Protein AF-F1VZZ6-F1 (afdb_monomer)

Secondary structure (DSSP, 8-state):
-----------------------TTTT---EEEEE-----B-TTS--B--B-HHHHHHHHHHHHHTT-EEEEE-TT-SPPPBPGGGT--

Solvent-accessible surface area (backbone atoms only — not comparable to full-atom values): 5849 Å² total; pe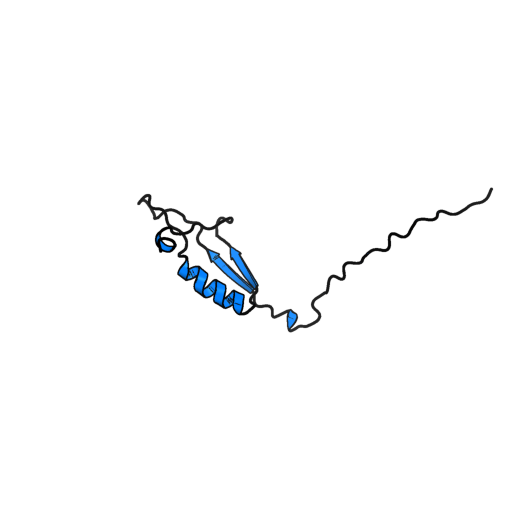r-residue (Å²): 136,83,89,88,81,87,84,76,78,79,82,76,74,80,71,76,79,75,79,68,86,86,43,82,71,70,67,65,65,55,74,46,79,47,78,44,49,65,56,46,56,50,80,90,74,78,42,73,27,38,40,53,48,65,76,48,49,56,58,49,52,55,41,50,76,68,69,42,48,75,43,82,45,23,88,80,51,76,83,54,37,64,19,61,84,55,66,75,121

Radius of gyration: 25.81 Å; Cα contacts (8 Å, |Δi|>4): 96; chains: 1; bounding box: 49×26×88 Å

Structure (mmCIF, N/CA/C/O backbone):
data_AF-F1VZZ6-F1
#
_entry.id   AF-F1VZZ6-F1
#
loop_
_atom_site.group_PDB
_atom_site.id
_atom_site.type_symbol
_atom_site.label_atom_id
_atom_site.label_alt_id
_atom_site.label_comp_id
_atom_site.label_asym_id
_atom_site.label_entity_id
_atom_site.label_seq_id
_atom_site.pdbx_PDB_ins_code
_atom_site.Cartn_x
_atom_site.Cartn_y
_atom_site.Cartn_z
_atom_site.occupancy
_atom_site.B_iso_or_equiv
_atom_site.auth_seq_id
_atom_site.auth_comp_id
_atom_site.auth_asym_id
_atom_site.auth_atom_id
_atom_site.pdbx_PDB_model_num
ATOM 1 N N . MET A 1 1 ? 34.208 -10.634 63.997 1.00 41.06 1 MET A N 1
ATOM 2 C CA . MET A 1 1 ? 33.006 -11.281 64.573 1.00 41.06 1 MET A CA 1
ATOM 3 C C . MET A 1 1 ? 31.837 -10.307 64.405 1.00 41.06 1 MET A C 1
ATOM 5 O O . MET A 1 1 ? 32.012 -9.169 64.809 1.00 41.06 1 MET A O 1
ATOM 9 N N . ARG A 1 2 ? 30.705 -10.759 63.821 1.00 38.62 2 ARG A N 1
ATOM 10 C CA . ARG A 1 2 ? 29.432 -10.035 63.507 1.00 38.62 2 ARG A CA 1
ATOM 11 C C . ARG A 1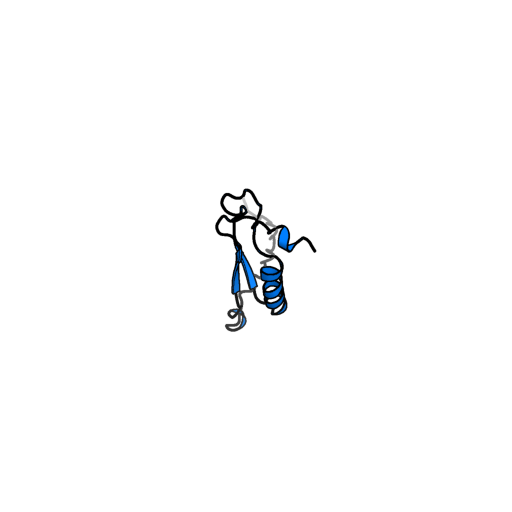 2 ? 29.513 -9.108 62.263 1.00 38.62 2 ARG A C 1
ATOM 13 O O . ARG A 1 2 ? 30.271 -8.154 62.283 1.00 38.62 2 ARG A O 1
ATOM 20 N N . ARG A 1 3 ? 28.981 -9.465 61.069 1.00 39.75 3 ARG A N 1
ATOM 21 C CA . ARG A 1 3 ? 27.557 -9.443 60.593 1.00 39.75 3 ARG A CA 1
ATOM 22 C C . ARG A 1 3 ? 26.903 -8.105 60.973 1.00 39.75 3 ARG A C 1
ATOM 24 O O . ARG A 1 3 ? 26.900 -7.803 62.154 1.00 39.75 3 ARG A O 1
ATOM 31 N N . THR A 1 4 ? 26.383 -7.231 60.108 1.00 42.41 4 THR A N 1
ATOM 32 C CA . THR A 1 4 ? 25.500 -7.301 58.913 1.00 42.41 4 THR A CA 1
ATOM 33 C C . THR A 1 4 ? 25.219 -5.810 58.551 1.00 42.41 4 THR A C 1
ATOM 35 O O . THR A 1 4 ? 25.464 -4.962 59.395 1.00 42.41 4 THR A O 1
ATOM 38 N N . LEU A 1 5 ? 24.749 -5.323 57.402 1.00 47.62 5 LEU A N 1
ATOM 39 C CA . LEU A 1 5 ? 23.569 -5.655 56.605 1.00 47.62 5 LEU A CA 1
ATOM 40 C C . LEU A 1 5 ? 23.637 -4.726 55.367 1.00 47.62 5 LEU A C 1
ATOM 42 O O . LEU A 1 5 ? 23.888 -3.530 55.507 1.00 47.62 5 LEU A O 1
ATOM 4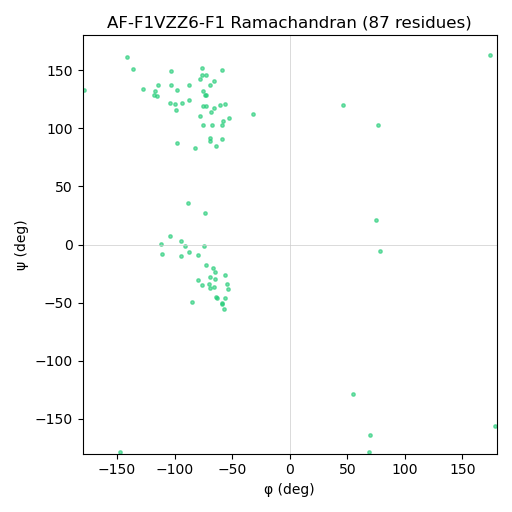6 N N . GLY A 1 6 ? 23.437 -5.262 54.165 1.00 47.03 6 GLY A N 1
ATOM 47 C CA . GLY A 1 6 ? 23.344 -4.452 52.953 1.00 47.03 6 GLY A CA 1
ATO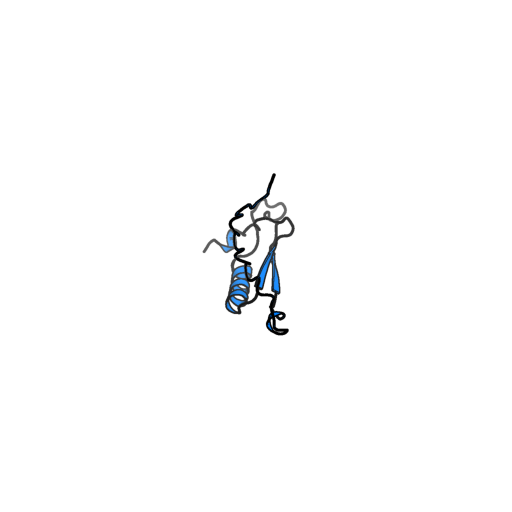M 48 C C . GLY A 1 6 ? 21.996 -3.743 52.865 1.00 47.03 6 GLY A C 1
ATOM 49 O O . GLY A 1 6 ? 20.964 -4.396 52.983 1.00 47.03 6 GLY A O 1
ATOM 50 N N . ASN A 1 7 ? 22.004 -2.443 52.573 1.00 43.00 7 ASN A N 1
ATOM 51 C CA . ASN A 1 7 ? 20.812 -1.737 52.115 1.00 43.00 7 ASN A CA 1
ATOM 52 C C . ASN A 1 7 ? 20.857 -1.629 50.591 1.00 43.00 7 ASN A C 1
ATOM 54 O O . ASN A 1 7 ? 21.363 -0.674 50.006 1.00 43.00 7 ASN A O 1
ATOM 58 N N . ARG A 1 8 ? 20.333 -2.679 49.954 1.00 45.66 8 ARG A N 1
ATOM 59 C CA . ARG A 1 8 ? 19.915 -2.654 48.555 1.00 45.66 8 ARG A CA 1
ATOM 60 C C . ARG A 1 8 ? 18.699 -1.735 48.476 1.00 45.66 8 ARG A C 1
ATOM 62 O O . ARG A 1 8 ? 17.657 -2.053 49.041 1.00 45.66 8 ARG A O 1
ATOM 69 N N . PHE A 1 9 ? 18.837 -0.612 47.785 1.00 40.22 9 PHE A N 1
ATOM 70 C CA . PHE A 1 9 ? 17.698 0.181 47.341 1.00 40.22 9 PHE A CA 1
ATOM 71 C C . PHE A 1 9 ? 16.774 -0.717 46.506 1.00 40.22 9 PHE A C 1
ATOM 73 O O . PHE A 1 9 ? 17.230 -1.269 45.499 1.00 40.22 9 PHE A O 1
ATOM 80 N N . PRO A 1 10 ? 15.496 -0.909 46.876 1.00 44.19 10 PRO A N 1
ATOM 81 C CA . PRO A 1 10 ? 14.572 -1.583 45.990 1.00 44.19 10 PRO A CA 1
ATOM 82 C C . PRO A 1 10 ? 14.209 -0.593 44.884 1.00 44.19 10 PRO A C 1
ATOM 84 O O . PRO A 1 10 ? 13.410 0.321 45.082 1.00 44.19 10 PRO A O 1
ATOM 87 N N . CYS A 1 11 ? 14.808 -0.785 43.709 1.00 46.78 11 CYS A N 1
ATOM 88 C CA . CYS A 1 11 ? 14.252 -0.306 42.452 1.00 46.78 11 CYS A CA 1
ATOM 89 C C . CYS A 1 11 ? 12.865 -0.956 42.316 1.00 46.78 11 CYS A C 1
ATOM 91 O O . CYS A 1 11 ? 12.734 -2.103 41.884 1.00 46.78 11 CYS A O 1
ATOM 93 N N . ARG A 1 12 ? 11.827 -0.272 42.817 1.00 45.44 12 ARG A N 1
ATOM 94 C CA . ARG A 1 12 ? 10.439 -0.697 42.652 1.00 45.44 12 ARG A CA 1
ATOM 95 C C . ARG A 1 12 ? 10.097 -0.555 41.177 1.00 45.44 12 ARG A C 1
ATOM 97 O O . ARG A 1 12 ? 9.892 0.536 40.654 1.00 45.44 12 ARG A O 1
ATOM 104 N N . GLN A 1 13 ? 10.095 -1.720 40.548 1.00 47.34 13 GLN A N 1
ATOM 105 C CA . GLN A 1 13 ? 9.488 -2.061 39.278 1.00 47.34 13 GLN A CA 1
ATOM 106 C C . GLN A 1 13 ? 8.217 -1.232 39.050 1.00 47.34 13 GLN A C 1
ATOM 108 O O . GLN A 1 13 ? 7.207 -1.429 39.725 1.00 47.34 13 GLN A O 1
ATOM 113 N N . HIS A 1 14 ? 8.253 -0.333 38.068 1.00 43.38 14 HIS A N 1
ATOM 114 C CA . HIS A 1 14 ? 7.038 0.022 37.349 1.00 43.38 14 HIS A CA 1
ATOM 115 C C . HIS A 1 14 ? 6.684 -1.217 36.530 1.00 43.38 14 HIS A C 1
ATOM 117 O O . HIS A 1 14 ? 7.179 -1.408 35.421 1.00 43.38 14 HIS A O 1
ATOM 123 N N . ALA A 1 15 ? 5.908 -2.121 37.128 1.00 48.03 15 ALA A N 1
ATOM 124 C CA . ALA A 1 15 ? 5.245 -3.166 36.377 1.00 48.03 15 ALA A CA 1
ATOM 125 C C . ALA A 1 15 ? 4.356 -2.451 35.356 1.00 48.03 15 ALA A C 1
ATOM 127 O O . ALA A 1 15 ? 3.328 -1.876 35.712 1.00 48.03 15 ALA A O 1
ATOM 128 N N . ALA A 1 16 ? 4.804 -2.420 34.100 1.00 49.12 16 ALA A N 1
ATOM 129 C CA . ALA A 1 16 ? 3.972 -2.044 32.977 1.00 49.12 16 ALA A CA 1
ATOM 130 C C . ALA A 1 16 ? 2.733 -2.933 33.053 1.00 49.12 16 ALA A C 1
ATOM 132 O O . ALA A 1 16 ? 2.817 -4.150 32.870 1.00 49.12 16 ALA A O 1
ATOM 133 N N . HIS A 1 17 ? 1.607 -2.325 33.413 1.00 45.41 17 HIS A N 1
ATOM 134 C CA . HIS A 1 17 ? 0.308 -2.962 33.427 1.00 45.41 17 HIS A CA 1
ATOM 135 C C . HIS A 1 17 ? -0.017 -3.316 31.976 1.00 45.41 17 HIS A C 1
ATOM 137 O O . HIS A 1 17 ? -0.639 -2.548 31.249 1.00 45.41 17 HIS A O 1
ATOM 143 N N . ARG A 1 18 ? 0.470 -4.470 31.517 1.00 51.00 18 ARG A N 1
ATOM 144 C CA . ARG A 1 18 ? 0.089 -5.056 30.239 1.00 51.00 18 ARG A CA 1
ATOM 145 C C . ARG A 1 18 ? -1.360 -5.492 30.432 1.00 51.00 18 ARG A C 1
ATOM 147 O O . ARG A 1 18 ? -1.617 -6.540 31.012 1.00 51.00 18 ARG A O 1
ATOM 154 N N . GLN A 1 19 ? -2.291 -4.605 30.087 1.00 52.47 19 GLN A N 1
ATOM 155 C CA . GLN A 1 19 ? -3.723 -4.879 30.109 1.00 52.47 19 GLN A CA 1
ATOM 156 C C . GLN A 1 19 ? -3.963 -6.085 29.198 1.00 52.47 19 GLN A C 1
ATOM 158 O O . GLN A 1 19 ? -3.808 -6.008 27.982 1.00 52.47 19 GLN A O 1
ATOM 163 N N . THR A 1 20 ? -4.235 -7.239 29.795 1.00 54.41 20 THR A N 1
ATOM 164 C CA . THR A 1 20 ? -4.751 -8.393 29.072 1.00 54.41 20 THR A CA 1
ATOM 165 C C . THR A 1 20 ? -6.207 -8.093 28.719 1.00 54.41 20 THR A C 1
ATOM 167 O O . THR A 1 20 ? -6.955 -7.709 29.617 1.00 54.41 20 THR A O 1
ATOM 170 N N . PRO A 1 21 ? -6.631 -8.244 27.452 1.00 56.78 21 PRO A N 1
ATOM 171 C CA . PRO A 1 21 ? -8.012 -7.974 27.061 1.00 56.78 21 PRO A CA 1
ATOM 172 C C . PRO A 1 21 ? -8.947 -8.908 27.838 1.00 56.78 21 PRO A C 1
ATOM 174 O O . PRO A 1 21 ? -8.814 -10.140 27.786 1.00 56.78 21 PRO A O 1
ATOM 177 N N . THR A 1 22 ? -9.846 -8.306 28.616 1.00 62.22 22 THR A N 1
ATOM 178 C CA . THR A 1 22 ? -10.651 -8.975 29.656 1.00 62.22 22 THR A CA 1
ATOM 179 C C . THR A 1 22 ? -12.015 -9.424 29.144 1.00 62.22 22 THR A C 1
ATOM 181 O O . THR A 1 22 ? -12.689 -10.213 29.804 1.00 62.22 22 THR A O 1
ATOM 184 N N . SER A 1 23 ? -12.405 -9.002 27.940 1.00 64.81 23 SER A N 1
ATOM 185 C CA . SER A 1 23 ? -13.716 -9.304 27.372 1.00 64.81 23 SER A CA 1
ATOM 186 C C . SER A 1 23 ? -13.629 -10.209 26.131 1.00 64.81 23 SER A C 1
ATOM 188 O O . SER A 1 23 ? -12.808 -9.972 25.244 1.00 64.81 23 SER A O 1
ATOM 190 N N . PRO A 1 24 ? -14.498 -11.230 25.992 1.00 63.12 24 PRO A N 1
ATOM 191 C CA . PRO A 1 24 ? -14.695 -11.945 24.727 1.00 63.12 24 PRO A CA 1
ATOM 192 C C . PRO A 1 24 ? -15.085 -11.021 23.561 1.00 63.12 24 PRO A C 1
ATOM 194 O O . PRO A 1 24 ? -14.764 -11.336 22.420 1.00 63.12 24 PRO A O 1
ATOM 197 N N . ILE A 1 25 ? -15.714 -9.872 23.846 1.00 58.25 25 ILE A N 1
ATOM 198 C CA . ILE A 1 25 ? -16.117 -8.870 22.847 1.00 58.25 25 ILE A CA 1
ATOM 199 C C . ILE A 1 25 ? -14.926 -7.989 22.422 1.00 58.25 25 ILE A C 1
ATOM 201 O O . ILE A 1 25 ? -14.840 -7.629 21.255 1.00 58.25 25 ILE A O 1
ATOM 205 N N . GLU A 1 26 ? -13.934 -7.741 23.293 1.00 57.50 26 GLU A N 1
ATOM 206 C CA . GLU A 1 26 ? -12.657 -7.103 22.889 1.00 57.50 26 GLU A CA 1
ATOM 207 C C . GLU A 1 26 ? -11.847 -7.978 21.918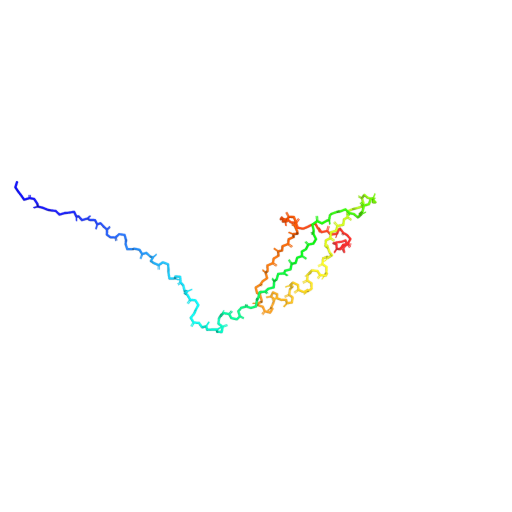 1.00 57.50 26 GLU A C 1
ATOM 209 O O . GLU A 1 26 ? -11.031 -7.477 21.150 1.00 57.50 26 GLU A O 1
ATOM 214 N N . ARG A 1 27 ? -12.074 -9.297 21.933 1.00 56.75 27 ARG A N 1
ATOM 215 C CA . ARG A 1 27 ? -11.439 -10.251 21.014 1.00 56.75 27 ARG A CA 1
ATOM 216 C C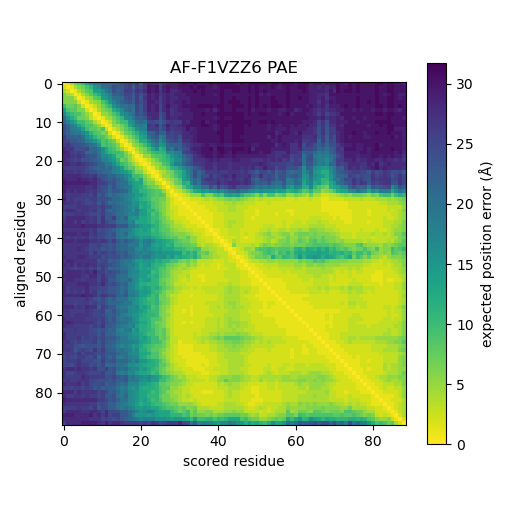 . ARG A 1 27 ? -12.084 -10.291 19.631 1.00 56.75 27 ARG A C 1
ATOM 218 O O . ARG A 1 27 ? -11.515 -10.908 18.737 1.00 56.75 27 ARG A O 1
ATOM 225 N N . LEU A 1 28 ? -13.231 -9.638 19.442 1.00 64.69 28 LEU A N 1
ATOM 226 C CA . LEU A 1 28 ? -13.898 -9.522 18.147 1.00 64.69 28 LEU A CA 1
ATOM 227 C C . LEU A 1 28 ? -13.394 -8.291 17.372 1.00 64.69 28 LEU A C 1
ATOM 229 O O . LEU A 1 28 ? -14.158 -7.621 16.682 1.00 64.69 28 LEU A O 1
ATOM 233 N N . ALA A 1 29 ? -12.106 -7.967 17.505 1.00 72.75 29 ALA A N 1
ATOM 234 C CA . ALA A 1 29 ? -11.467 -6.984 16.647 1.00 72.75 29 ALA A CA 1
ATOM 235 C C . ALA A 1 29 ? -11.443 -7.549 15.222 1.00 72.75 29 ALA A C 1
ATOM 237 O O . ALA A 1 29 ? -10.870 -8.608 14.964 1.00 72.75 29 ALA A O 1
ATOM 238 N N . MET A 1 30 ? -12.118 -6.874 14.295 1.00 88.12 30 MET A N 1
ATOM 239 C CA . MET A 1 30 ? -12.053 -7.243 12.886 1.00 88.12 30 MET A CA 1
ATOM 240 C C . MET A 1 30 ? -10.697 -6.826 12.325 1.00 88.12 30 MET A C 1
ATOM 242 O O . MET A 1 30 ? -10.263 -5.683 12.489 1.00 88.12 30 MET A O 1
ATOM 246 N N . HIS A 1 31 ? -10.035 -7.778 11.672 1.00 94.00 31 HIS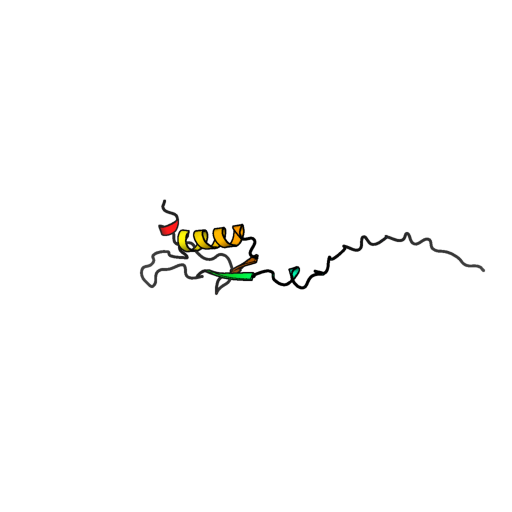 A N 1
ATOM 247 C CA . HIS A 1 31 ? -8.755 -7.585 11.009 1.00 94.00 31 HIS A CA 1
ATOM 248 C C . HIS A 1 31 ? -8.934 -7.785 9.507 1.00 94.00 31 HIS A C 1
ATOM 250 O O . HIS A 1 31 ? -9.453 -8.814 9.076 1.00 94.00 31 HIS A O 1
ATOM 256 N N . ILE A 1 32 ? -8.479 -6.817 8.715 1.00 95.56 32 ILE A N 1
ATOM 257 C CA . ILE A 1 32 ? -8.474 -6.895 7.253 1.00 95.56 32 ILE A CA 1
ATOM 258 C C . ILE A 1 32 ? -7.027 -6.816 6.770 1.00 95.56 32 ILE A C 1
ATOM 260 O O . ILE A 1 32 ? -6.285 -5.904 7.138 1.00 95.56 32 ILE A O 1
ATOM 264 N N . LEU A 1 33 ? -6.639 -7.771 5.926 1.00 96.56 33 LEU A N 1
ATOM 265 C CA . LEU A 1 33 ? -5.386 -7.742 5.180 1.00 96.56 33 LEU A CA 1
ATOM 266 C C . LEU A 1 33 ? -5.672 -7.245 3.762 1.00 96.56 33 LEU A C 1
ATOM 268 O O . LEU A 1 33 ? -6.370 -7.914 3.004 1.00 96.56 33 LEU A O 1
ATOM 272 N N . MET A 1 34 ? -5.115 -6.092 3.403 1.00 96.50 34 MET A N 1
ATOM 273 C CA . MET A 1 34 ? -5.146 -5.577 2.036 1.00 96.50 34 MET A CA 1
ATOM 274 C C . MET A 1 34 ? -3.807 -5.888 1.370 1.00 96.50 34 MET A C 1
ATOM 276 O O . MET A 1 34 ? -2.752 -5.472 1.856 1.00 96.50 34 MET A O 1
ATOM 280 N N . VAL A 1 35 ? -3.846 -6.637 0.269 1.00 96.44 35 VAL A N 1
ATOM 281 C CA . VAL A 1 35 ? -2.647 -7.019 -0.485 1.00 96.44 35 VAL A CA 1
ATOM 282 C C . VAL A 1 35 ? -2.563 -6.175 -1.749 1.00 96.44 35 VAL A C 1
ATOM 284 O O . VAL A 1 35 ? -3.473 -6.195 -2.572 1.00 96.44 35 VAL A O 1
ATOM 287 N N . LEU A 1 36 ? -1.463 -5.443 -1.891 1.00 96.88 36 LEU A N 1
ATOM 288 C CA . LEU A 1 36 ? -1.168 -4.584 -3.031 1.00 96.88 36 LEU A CA 1
ATOM 289 C C . LEU A 1 36 ? -0.155 -5.268 -3.949 1.00 96.88 36 LEU A C 1
ATOM 291 O O . LEU A 1 36 ? 0.686 -6.048 -3.500 1.00 96.88 36 LEU A O 1
ATOM 295 N N . THR A 1 37 ? -0.237 -4.985 -5.248 1.00 95.19 37 THR A N 1
ATOM 296 C CA . THR A 1 37 ? 0.707 -5.534 -6.229 1.00 95.19 37 THR A CA 1
ATOM 297 C C . THR A 1 37 ? 2.146 -5.129 -5.898 1.00 95.19 37 THR A C 1
ATOM 299 O O . THR A 1 37 ? 2.386 -4.063 -5.341 1.00 95.19 37 THR A O 1
ATOM 302 N N . SER A 1 38 ? 3.113 -5.975 -6.255 1.00 94.94 38 SER A N 1
ATOM 303 C CA . SER A 1 38 ? 4.545 -5.628 -6.265 1.00 94.94 38 SER A CA 1
ATOM 304 C C . SER A 1 38 ? 5.070 -5.388 -7.688 1.00 94.94 38 SER A C 1
ATOM 306 O O . SER A 1 38 ? 6.276 -5.285 -7.883 1.00 94.94 38 SER A O 1
ATOM 308 N N . HIS A 1 39 ? 4.189 -5.366 -8.692 1.00 93.38 39 HIS A N 1
ATOM 309 C CA . HIS A 1 39 ? 4.559 -5.283 -10.103 1.00 93.38 39 HIS A CA 1
ATOM 310 C C . HIS A 1 39 ? 4.556 -3.831 -10.587 1.00 93.38 39 HIS A C 1
ATOM 312 O O . HIS A 1 39 ? 3.527 -3.168 -10.497 1.00 93.38 39 HIS A O 1
ATOM 318 N N . ASP A 1 40 ? 5.692 -3.351 -11.099 1.00 90.75 40 ASP A N 1
ATOM 319 C CA . ASP A 1 40 ? 5.905 -1.940 -11.449 1.00 90.75 40 ASP A CA 1
ATOM 320 C C . ASP A 1 40 ? 6.041 -1.675 -12.964 1.00 90.75 40 ASP A C 1
ATOM 322 O O . ASP A 1 40 ? 6.249 -0.532 -13.379 1.00 90.75 40 ASP A O 1
ATOM 326 N N . LYS A 1 41 ? 5.949 -2.715 -13.806 1.00 91.81 41 LYS A N 1
ATOM 327 C CA . LYS A 1 41 ? 6.132 -2.633 -15.265 1.00 91.81 41 LYS A CA 1
ATOM 328 C C . LYS A 1 41 ? 4.953 -3.248 -16.012 1.00 91.81 41 LYS A C 1
ATOM 330 O O . LYS A 1 41 ? 4.546 -4.363 -15.729 1.00 91.81 41 LYS A O 1
ATOM 335 N N . LEU A 1 42 ? 4.438 -2.566 -17.028 1.00 89.50 42 LEU A N 1
ATOM 336 C CA . LEU A 1 42 ? 3.343 -3.082 -17.847 1.00 89.50 42 LEU A CA 1
ATOM 337 C C . LEU A 1 42 ? 3.874 -4.033 -18.935 1.00 89.50 42 LEU A C 1
ATOM 339 O O . LEU A 1 42 ? 4.124 -3.627 -20.076 1.00 89.50 42 LEU A O 1
ATOM 343 N N . GLY A 1 43 ? 4.086 -5.300 -18.572 1.00 88.25 43 GLY A N 1
ATOM 344 C CA . GLY A 1 43 ? 4.572 -6.343 -19.483 1.00 88.25 43 GLY A CA 1
ATOM 345 C C . GLY A 1 43 ? 5.886 -5.957 -20.174 1.00 88.25 43 GLY A C 1
ATOM 346 O O . GLY A 1 43 ? 6.841 -5.510 -19.533 1.00 88.25 43 GLY A O 1
ATOM 347 N N . ASP A 1 44 ? 5.925 -6.072 -21.502 1.00 89.88 44 ASP A N 1
ATOM 348 C CA . ASP A 1 44 ? 7.109 -5.740 -22.309 1.00 89.88 44 ASP A CA 1
ATOM 349 C C . ASP A 1 44 ? 7.104 -4.318 -22.881 1.00 89.88 44 ASP A C 1
ATOM 351 O O . ASP A 1 44 ? 8.039 -3.921 -23.569 1.00 89.88 44 ASP A O 1
ATOM 355 N N . THR A 1 45 ? 6.093 -3.511 -22.550 1.00 87.06 45 THR A N 1
ATOM 356 C CA . THR A 1 45 ? 5.925 -2.164 -23.125 1.00 87.06 45 THR A CA 1
ATOM 357 C C . THR A 1 45 ? 6.926 -1.136 -22.595 1.00 87.06 45 THR A C 1
ATOM 359 O O . THR A 1 45 ? 7.090 -0.076 -23.188 1.00 87.06 45 THR A O 1
ATOM 362 N N . GLY A 1 46 ? 7.580 -1.424 -21.466 1.00 86.62 46 GLY A N 1
ATOM 363 C CA . GLY A 1 46 ? 8.491 -0.489 -20.794 1.00 86.62 46 GLY A CA 1
ATOM 364 C C . GLY A 1 46 ? 7.790 0.593 -19.966 1.00 86.62 46 GLY A C 1
ATOM 365 O O . GLY A 1 46 ? 8.463 1.319 -19.240 1.00 86.62 46 GLY A O 1
ATOM 366 N N . ASN A 1 47 ? 6.458 0.669 -20.014 1.00 89.38 47 ASN A N 1
ATOM 367 C CA . ASN A 1 47 ? 5.685 1.615 -19.216 1.00 89.38 47 ASN A CA 1
ATOM 368 C C . ASN A 1 47 ? 5.660 1.210 -17.738 1.00 89.38 47 ASN A C 1
ATOM 370 O O . ASN A 1 47 ? 5.615 0.018 -17.414 1.00 89.38 47 ASN A O 1
ATOM 374 N N . LYS A 1 48 ? 5.656 2.209 -16.851 1.00 90.31 48 LYS A N 1
ATOM 375 C CA . LYS A 1 48 ? 5.442 2.010 -15.415 1.00 90.31 48 LYS A CA 1
ATOM 376 C C . LYS A 1 48 ? 3.964 1.763 -15.121 1.00 90.31 48 LYS A C 1
ATOM 378 O O . LYS A 1 48 ? 3.100 2.298 -15.808 1.00 90.31 48 LYS A O 1
ATOM 383 N N . THR A 1 49 ? 3.705 0.927 -14.126 1.00 93.44 49 THR A N 1
ATOM 384 C CA . THR A 1 49 ? 2.370 0.637 -13.588 1.00 93.44 49 THR A CA 1
ATOM 385 C C . THR A 1 49 ? 2.490 0.352 -12.091 1.00 93.44 49 THR A C 1
ATOM 387 O O . THR A 1 49 ? 3.585 0.422 -11.530 1.00 93.44 49 THR A O 1
ATOM 390 N N . GLY A 1 50 ? 1.380 0.043 -11.437 1.00 94.00 50 GLY A N 1
ATOM 391 C CA . GLY A 1 50 ? 1.331 -0.234 -10.013 1.00 94.00 50 GLY A CA 1
ATOM 392 C C . GLY A 1 50 ? -0.092 -0.516 -9.555 1.00 94.00 50 GLY A C 1
ATOM 393 O O . GLY A 1 50 ? -0.933 -0.942 -10.346 1.00 94.00 50 GLY A O 1
ATOM 394 N N . PHE A 1 51 ? -0.369 -0.304 -8.270 1.00 94.12 51 PHE A N 1
ATOM 395 C CA . PHE A 1 51 ? -1.753 -0.284 -7.798 1.00 94.12 51 PHE A CA 1
ATOM 396 C C . PHE A 1 51 ? -2.431 1.036 -8.188 1.00 94.12 51 PHE A C 1
ATOM 398 O O . PHE A 1 51 ? -1.768 2.067 -8.308 1.00 94.12 51 PHE A O 1
ATOM 405 N N . TRP A 1 52 ? -3.752 0.989 -8.355 1.00 94.38 52 TRP A N 1
ATOM 406 C CA . TRP A 1 52 ? -4.577 2.147 -8.684 1.00 94.38 52 TRP A CA 1
ATOM 407 C C . TRP A 1 52 ? -5.016 2.880 -7.406 1.00 94.38 52 TRP A C 1
ATOM 409 O O . TRP A 1 52 ? -5.592 2.261 -6.504 1.00 94.38 52 TRP A O 1
ATOM 419 N N . LEU A 1 53 ? -4.723 4.180 -7.296 1.00 93.31 53 LEU A N 1
ATOM 420 C CA . LEU A 1 53 ? -4.878 4.945 -6.055 1.00 93.31 53 LEU A CA 1
ATOM 421 C C . LEU A 1 53 ? -6.312 4.954 -5.520 1.00 93.31 53 LEU A C 1
ATOM 423 O O . LEU A 1 53 ? -6.518 4.643 -4.347 1.00 93.31 53 LEU A O 1
ATOM 427 N N . GLU A 1 54 ? -7.307 5.269 -6.350 1.00 90.25 54 GLU A N 1
ATOM 428 C CA . GLU A 1 54 ? -8.704 5.369 -5.909 1.00 90.25 54 GLU A CA 1
ATOM 429 C C . GLU A 1 54 ? -9.269 4.015 -5.470 1.00 90.25 54 GLU A C 1
ATOM 431 O O . GLU A 1 54 ? -10.018 3.945 -4.492 1.00 90.25 54 GLU A O 1
ATOM 436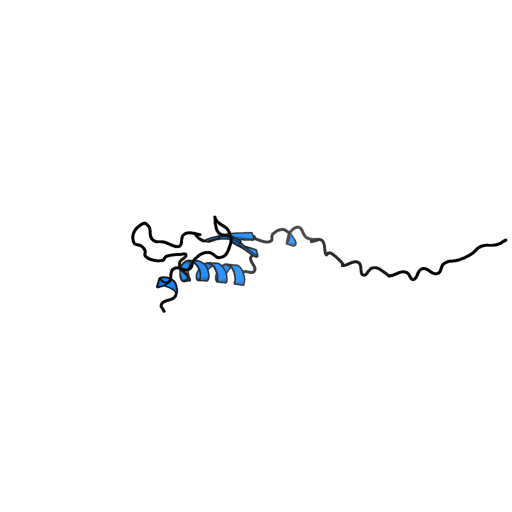 N N . GLU A 1 55 ? -8.870 2.935 -6.150 1.00 92.44 55 GLU A N 1
ATOM 437 C CA . GLU A 1 55 ? -9.283 1.567 -5.822 1.00 92.44 55 GLU A CA 1
ATOM 438 C C . GLU A 1 55 ? -8.755 1.129 -4.454 1.00 92.44 55 GLU A C 1
ATOM 440 O O . GLU A 1 55 ? -9.394 0.335 -3.763 1.00 92.44 55 GLU A O 1
ATOM 445 N N . PHE A 1 56 ? -7.607 1.665 -4.035 1.00 94.94 56 PHE A N 1
ATOM 446 C CA . PHE A 1 56 ? -7.062 1.448 -2.702 1.00 94.94 56 PHE A CA 1
ATOM 447 C C . PHE A 1 56 ? -7.648 2.418 -1.667 1.00 94.94 56 PHE A C 1
ATOM 449 O O . PHE A 1 56 ? -8.083 1.990 -0.595 1.00 94.94 56 PHE A O 1
ATOM 456 N N . ALA A 1 57 ? -7.667 3.718 -1.970 1.00 94.69 57 ALA A N 1
ATOM 457 C CA . ALA A 1 57 ? -8.020 4.772 -1.026 1.00 94.69 57 ALA A CA 1
ATOM 458 C C . ALA A 1 57 ? -9.475 4.662 -0.556 1.00 94.69 57 ALA A C 1
ATOM 460 O O . ALA A 1 57 ? -9.732 4.738 0.647 1.00 94.69 57 ALA A O 1
ATOM 461 N N . ALA A 1 58 ? -10.417 4.427 -1.476 1.00 95.44 58 ALA A N 1
ATOM 462 C CA . ALA A 1 58 ? -11.838 4.347 -1.147 1.00 95.44 58 ALA A CA 1
ATOM 463 C C . ALA A 1 58 ? -12.150 3.273 -0.079 1.00 95.44 58 ALA A C 1
ATOM 465 O O . ALA A 1 58 ? -12.699 3.626 0.970 1.00 95.44 58 ALA A O 1
ATOM 466 N N . PRO A 1 59 ? -11.780 1.987 -0.254 1.00 95.69 59 PRO A N 1
ATOM 467 C CA . PRO A 1 59 ? -11.996 0.984 0.786 1.00 95.69 59 PRO A CA 1
ATOM 468 C C . PRO A 1 59 ? -11.093 1.187 2.009 1.00 95.69 59 PRO A C 1
ATOM 470 O O . PRO A 1 59 ? -11.534 0.927 3.128 1.00 95.69 59 PRO A O 1
ATOM 473 N N . TYR A 1 60 ? -9.853 1.665 1.837 1.00 96.44 60 TYR A N 1
ATOM 474 C CA . TYR A 1 60 ? -8.938 1.886 2.959 1.00 96.44 60 TYR A CA 1
ATOM 475 C C . TYR A 1 60 ? -9.523 2.862 3.983 1.00 96.44 60 TYR A C 1
ATOM 477 O O . TYR A 1 60 ? -9.581 2.540 5.172 1.00 96.44 60 TYR A O 1
ATOM 485 N N . TYR A 1 61 ? -9.995 4.030 3.534 1.00 96.06 61 TYR A N 1
ATOM 486 C CA . TYR A 1 61 ? -10.583 5.019 4.436 1.00 96.06 61 TYR A CA 1
ATOM 487 C C . TYR A 1 61 ? -11.920 4.548 5.003 1.00 96.06 61 TYR A C 1
ATOM 489 O O . TYR A 1 61 ? -12.140 4.701 6.200 1.00 96.06 61 TYR A O 1
ATOM 497 N N . LEU A 1 62 ? -12.749 3.859 4.211 1.00 95.94 62 LEU A N 1
ATOM 498 C CA . LEU A 1 62 ? -14.005 3.287 4.703 1.00 95.94 62 LEU A CA 1
ATOM 499 C C . LEU A 1 62 ? -13.784 2.339 5.896 1.00 95.94 62 LEU A C 1
ATOM 501 O O . LEU A 1 62 ? -14.478 2.430 6.908 1.00 95.94 62 LEU A O 1
ATOM 505 N N . PHE A 1 63 ? -12.804 1.437 5.801 1.00 94.94 63 PHE A N 1
ATOM 506 C CA . PHE A 1 63 ? -12.506 0.494 6.882 1.00 94.94 63 PHE A CA 1
ATOM 507 C C . PHE A 1 63 ? -11.758 1.137 8.048 1.00 94.94 63 PHE A C 1
ATOM 509 O O . PHE A 1 63 ? -11.989 0.774 9.204 1.00 94.94 63 PHE A O 1
ATOM 516 N N . LYS A 1 64 ? -10.882 2.102 7.760 1.00 93.56 64 LYS A N 1
ATOM 517 C CA . LYS A 1 64 ? -10.166 2.863 8.782 1.00 93.56 64 LYS A CA 1
ATOM 518 C C . LYS A 1 64 ? -11.135 3.665 9.650 1.00 93.56 64 LYS A C 1
ATOM 520 O O . LYS A 1 64 ? -11.036 3.603 10.873 1.00 93.56 64 LYS A O 1
ATOM 525 N N . ASP A 1 65 ? -12.093 4.346 9.030 1.00 94.44 65 ASP A N 1
ATOM 526 C CA . ASP A 1 65 ? -13.099 5.157 9.720 1.00 94.44 65 ASP A CA 1
ATOM 527 C C . ASP A 1 65 ? -14.093 4.281 10.500 1.00 94.44 65 ASP A C 1
ATOM 529 O O . ASP A 1 65 ? -14.586 4.680 11.554 1.00 94.44 65 ASP A O 1
ATOM 533 N N . ALA A 1 66 ? -14.317 3.043 10.047 1.00 93.56 66 ALA A N 1
ATOM 534 C CA . ALA A 1 66 ? -15.083 2.030 10.772 1.00 93.56 66 ALA A CA 1
ATOM 535 C C . ALA A 1 66 ? -14.333 1.410 11.975 1.00 93.56 66 ALA A C 1
ATOM 537 O O . ALA A 1 66 ? -14.888 0.552 12.663 1.00 93.56 66 ALA A O 1
ATOM 538 N N . GLY A 1 67 ? -13.084 1.811 12.244 1.00 92.50 67 GLY A N 1
ATOM 539 C CA . GLY A 1 67 ? -12.297 1.320 13.381 1.00 92.50 67 GLY A CA 1
ATOM 540 C C . GLY A 1 67 ? -11.756 -0.105 13.210 1.00 92.50 67 GLY A C 1
ATOM 541 O O . GLY A 1 67 ? -11.434 -0.768 14.196 1.00 92.50 67 GLY A O 1
ATOM 542 N N . VAL A 1 68 ? -11.661 -0.594 11.971 1.00 94.12 68 VAL A N 1
ATOM 543 C CA . VAL A 1 68 ? -11.130 -1.927 11.657 1.00 94.12 68 VAL A CA 1
ATOM 544 C C . VAL A 1 68 ? -9.603 -1.911 11.719 1.00 94.12 68 VAL A C 1
ATOM 546 O O . VAL A 1 68 ? -8.950 -0.960 11.287 1.00 94.12 68 VAL A O 1
ATOM 549 N N . THR A 1 69 ? -9.001 -2.992 12.218 1.00 94.50 69 THR A N 1
ATOM 550 C CA . THR A 1 69 ? -7.541 -3.131 12.183 1.00 94.50 69 THR A CA 1
ATOM 551 C C . THR A 1 69 ? -7.096 -3.536 10.780 1.00 94.50 69 THR A C 1
ATOM 553 O O . THR A 1 69 ? -7.325 -4.665 10.345 1.00 94.50 69 THR A O 1
ATOM 556 N N . LEU A 1 70 ? -6.433 -2.623 10.074 1.00 95.50 70 LEU A N 1
ATOM 557 C CA . LEU A 1 70 ? -5.941 -2.840 8.714 1.00 95.50 70 LEU A CA 1
ATOM 558 C C . LEU A 1 70 ? -4.459 -3.222 8.713 1.00 95.50 70 LEU A C 1
ATOM 560 O O . LEU A 1 70 ? -3.637 -2.571 9.353 1.00 95.50 70 LEU A O 1
ATOM 564 N N . THR A 1 71 ? -4.112 -4.259 7.955 1.00 95.94 71 THR A N 1
ATOM 565 C CA . THR A 1 71 ? -2.728 -4.629 7.632 1.00 95.94 71 THR A CA 1
ATOM 566 C C . THR A 1 71 ? -2.524 -4.502 6.129 1.00 95.94 71 THR A C 1
ATOM 568 O O . THR A 1 71 ? -3.338 -5.002 5.356 1.00 95.94 71 THR A O 1
ATOM 571 N N . LEU A 1 72 ? -1.441 -3.845 5.714 1.00 96.56 72 LEU A N 1
ATOM 572 C CA . LEU A 1 72 ? -1.044 -3.749 4.310 1.00 96.56 72 LEU A CA 1
ATOM 573 C C . LEU A 1 72 ? 0.111 -4.711 4.042 1.00 96.56 72 LEU A C 1
ATOM 575 O O . LEU A 1 72 ? 1.047 -4.794 4.838 1.00 96.56 72 LEU A O 1
ATOM 579 N N . ALA A 1 73 ? 0.055 -5.415 2.917 1.00 96.88 73 ALA A N 1
ATOM 580 C CA . ALA A 1 73 ? 1.133 -6.282 2.462 1.00 96.88 73 ALA A CA 1
ATOM 581 C C . ALA A 1 73 ? 1.293 -6.202 0.945 1.00 96.88 73 ALA A C 1
ATOM 583 O O . ALA A 1 73 ? 0.382 -5.803 0.225 1.00 96.88 73 ALA A O 1
ATOM 584 N N . SER A 1 74 ? 2.448 -6.631 0.458 1.00 97.31 74 SER A N 1
ATOM 585 C CA . SER A 1 74 ? 2.697 -6.859 -0.960 1.00 97.31 74 SER A CA 1
ATOM 586 C C . SER A 1 74 ? 3.441 -8.192 -1.122 1.00 97.31 74 SER A C 1
ATOM 588 O O . SER A 1 74 ? 4.146 -8.597 -0.192 1.00 97.31 74 SER A O 1
ATOM 590 N N . PRO A 1 75 ? 3.288 -8.915 -2.248 1.00 96.38 75 PRO A N 1
ATOM 591 C CA . PRO A 1 75 ? 3.914 -10.226 -2.437 1.00 96.38 75 PRO A CA 1
ATOM 592 C C . PRO A 1 75 ? 5.432 -10.260 -2.219 1.00 96.38 75 PRO A C 1
ATOM 594 O O . PRO A 1 75 ? 5.944 -11.223 -1.655 1.00 96.38 75 PRO A O 1
ATOM 597 N N . LEU A 1 76 ? 6.152 -9.217 -2.644 1.00 95.50 76 LEU A N 1
ATOM 598 C CA . LEU A 1 76 ? 7.603 -9.098 -2.448 1.00 95.50 76 LEU A CA 1
ATOM 599 C C . LEU A 1 76 ? 7.985 -8.367 -1.150 1.00 95.50 76 LEU A C 1
ATOM 601 O O . LEU A 1 76 ? 9.168 -8.230 -0.846 1.00 95.50 76 LEU A O 1
ATOM 605 N N . GLY A 1 77 ? 7.000 -7.907 -0.378 1.00 93.38 77 GLY A N 1
ATOM 606 C CA . GLY A 1 77 ? 7.213 -7.005 0.746 1.00 93.38 77 GLY A CA 1
ATOM 607 C C . GLY A 1 77 ? 7.652 -5.603 0.309 1.00 93.38 77 GLY A C 1
ATOM 608 O O . GLY A 1 77 ? 7.764 -5.282 -0.875 1.00 93.38 77 GLY A O 1
ATOM 609 N N . GLY A 1 78 ? 7.889 -4.739 1.294 1.00 92.94 78 GLY A N 1
ATOM 610 C CA . GLY A 1 78 ? 8.253 -3.345 1.045 1.00 92.94 78 GLY A CA 1
ATOM 611 C C . GLY A 1 78 ? 7.106 -2.506 0.473 1.00 92.94 78 GLY A C 1
ATOM 612 O O . GLY A 1 78 ? 5.934 -2.879 0.556 1.00 92.94 78 GLY A O 1
ATOM 613 N N . GLN A 1 79 ? 7.458 -1.342 -0.072 1.00 93.31 79 GLN A N 1
ATOM 614 C CA . GLN A 1 79 ? 6.498 -0.379 -0.603 1.00 93.31 79 GLN A CA 1
ATOM 615 C C . GLN A 1 79 ? 5.953 -0.863 -1.961 1.00 93.31 79 GLN A C 1
ATOM 617 O O . GLN A 1 79 ? 6.741 -1.014 -2.897 1.00 93.31 79 GLN A O 1
ATOM 622 N N . PRO A 1 80 ? 4.637 -1.096 -2.103 1.00 94.31 80 PRO A N 1
ATOM 623 C CA . PRO A 1 80 ? 4.044 -1.416 -3.396 1.00 94.31 80 PRO A CA 1
ATOM 624 C C . PRO A 1 80 ? 4.155 -0.216 -4.359 1.00 94.31 80 PRO A C 1
ATOM 626 O O . PRO A 1 80 ? 3.991 0.928 -3.917 1.00 94.31 80 PRO A O 1
ATOM 629 N N . PRO A 1 81 ? 4.436 -0.449 -5.655 1.00 95.06 81 PRO A N 1
ATOM 630 C CA . PRO A 1 81 ? 4.517 0.604 -6.663 1.00 95.06 81 PRO A CA 1
ATOM 631 C C . PRO A 1 81 ? 3.136 1.207 -6.949 1.00 95.06 81 PRO A C 1
ATOM 633 O O . PRO A 1 81 ? 2.157 0.476 -7.081 1.00 95.06 81 PRO A O 1
ATOM 636 N N . LEU A 1 82 ? 3.074 2.533 -7.068 1.00 93.00 82 LEU A N 1
ATOM 637 C CA . LEU A 1 82 ? 1.889 3.290 -7.482 1.00 93.00 82 LEU A CA 1
ATOM 638 C C . LEU A 1 82 ? 1.851 3.396 -9.011 1.00 93.00 82 LEU A C 1
ATOM 640 O O . LEU A 1 82 ? 2.888 3.661 -9.623 1.00 93.00 82 LEU A O 1
ATOM 644 N N . ASP A 1 83 ? 0.679 3.209 -9.624 1.00 91.44 83 ASP A N 1
ATOM 645 C CA . ASP A 1 83 ? 0.512 3.520 -11.044 1.00 91.44 83 ASP A CA 1
ATOM 646 C C . ASP A 1 83 ? 0.498 5.049 -11.232 1.00 91.44 83 ASP A C 1
ATOM 648 O O . ASP A 1 83 ? -0.398 5.702 -10.685 1.00 91.44 83 ASP A O 1
ATOM 652 N N . PRO A 1 84 ? 1.441 5.637 -11.998 1.00 90.88 84 PRO A N 1
ATOM 653 C CA . PRO A 1 84 ? 1.496 7.085 -12.203 1.00 90.88 84 PRO A CA 1
ATOM 654 C C . PRO A 1 84 ? 0.182 7.667 -12.728 1.00 90.88 84 PRO A C 1
ATOM 656 O O . PRO A 1 84 ? -0.214 8.752 -12.321 1.00 90.88 84 PRO A O 1
ATOM 659 N N . LYS A 1 85 ? -0.553 6.913 -13.555 1.00 88.56 85 LYS A N 1
ATOM 660 C CA . LYS A 1 85 ? -1.817 7.375 -14.144 1.00 88.56 85 LYS A CA 1
ATOM 661 C C . LYS A 1 85 ? -2.928 7.585 -13.123 1.00 88.56 85 LYS A C 1
ATOM 663 O O . LYS A 1 85 ? -3.894 8.274 -13.428 1.00 88.56 85 LYS A O 1
ATOM 668 N N . SER A 1 86 ? -2.811 6.972 -11.948 1.00 86.12 86 SER A N 1
AT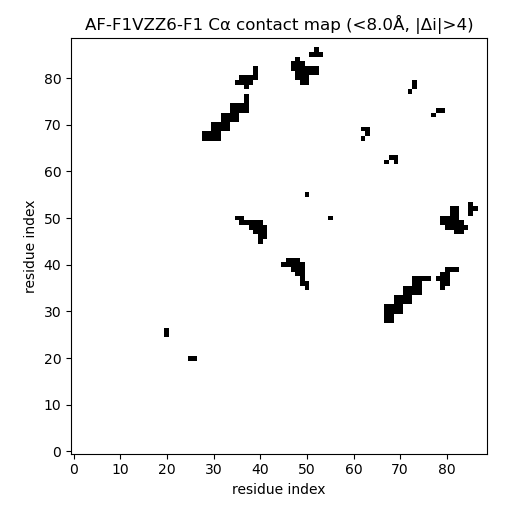OM 669 C CA . SER A 1 86 ? -3.773 7.148 -10.858 1.00 86.12 86 SER A CA 1
ATOM 670 C C . SER A 1 86 ? -3.459 8.341 -9.947 1.00 86.12 86 SER A C 1
ATOM 672 O O . SER A 1 86 ? -4.256 8.656 -9.078 1.00 86.12 86 SER A O 1
ATOM 674 N N . ASP A 1 87 ? -2.314 9.005 -10.135 1.00 86.69 87 ASP A N 1
ATOM 675 C CA . ASP A 1 87 ? -1.908 10.205 -9.379 1.00 86.69 87 ASP A CA 1
ATOM 676 C C . ASP A 1 87 ? -1.903 11.476 -10.254 1.00 86.69 87 ASP A C 1
ATOM 678 O O . ASP A 1 87 ? -1.750 12.585 -9.757 1.00 86.69 87 ASP A O 1
ATOM 682 N N . GLU A 1 88 ? -2.091 11.337 -11.571 1.00 78.31 88 GLU A N 1
ATOM 683 C CA . GLU A 1 88 ? -2.003 12.406 -12.583 1.00 78.31 88 GLU A CA 1
ATOM 684 C C . GLU A 1 88 ? -3.185 13.411 -12.585 1.00 78.31 88 GLU A C 1
ATOM 686 O O . GLU A 1 88 ? -3.488 14.014 -13.616 1.00 78.31 88 GLU A O 1
ATOM 691 N N . THR A 1 89 ? -3.851 13.624 -11.446 1.00 53.53 89 THR A N 1
ATOM 692 C CA . THR A 1 89 ? -5.002 14.549 -11.322 1.00 53.53 89 THR A CA 1
ATOM 693 C C . THR A 1 89 ? -4.618 16.017 -11.168 1.00 53.53 89 THR A C 1
ATOM 695 O O . THR A 1 89 ? -3.685 16.326 -10.394 1.00 53.53 89 THR A O 1
#

Mean predicted aligned error: 13.55 Å

Nearest PDB structures (foldseek):
  4p5p-assembly1_A  TM=9.302E-01  e=3.586E-04  Francisella tularensis subsp. novicida U112
  2glj-assembly1_B  TM=4.885E-01  e=1.001E+00  Clostridium acetobutylicum

pLDDT: mean 78.78, std 20.77, range [38.62, 97.31]

Sequence (89 aa):
MRRTLGNRFPCRQHAAHRQTPTSPIERLAMHILMVLTSHDKLGDTGNKTGFWLEEFAAPYYLFKDAGVTLTLASPLGGQPPLDPKSDET

Foldseek 3Di:
DDDDDDDDDPPPDPPPCPDDPPDPVVVPQAEDEDEWEQDQADPPPRAGATDADCVCVVVVVVCVVVVHHYDYAYPVGDDTDHGVVNVVD